Protein 1FUK (pdb70)

Secondary structure (DSSP, 8-state):
-EEEEEEEESGGGHHHHHHHHHHHTT-S-EEEEESSHHHHHHHHHHHHHTT--EEEE-TTS-HHHHHHHHHHHHTTS-SEEEEEGGGTTT----S-SEEEESS--SSGGGGGGSS-S---EEEEEEETTTHHHHHHHHHHSS---EEPPS--TTTT-

Nearest PDB structures (foldseek):
  1fuk-assembly1_A  TM=1.006E+00  e=2.314E-33  Saccharomyces cerevisiae
  2vsx-assembly1_A  TM=9.732E-01  e=1.947E-25  Saccharomyces cerevisiae
  1fuu-assembly1_B  TM=9.645E-01  e=3.479E-25  Saccharomyces cerevisiae
  5ivl-assembly1_A  TM=8.954E-01  e=6.535E-12  Geobacillus stearothermophilus 10
  3i32-assembly1_A-2  TM=8.835E-01  e=2.880E-11  Thermus thermophilus HB27

Sequence (157 aa):
IKQFYVNVEEEEYKYECLTDLYDSISVTQAVIFCNTRRKVEELTTKLRNDKFTVSAIYSDLPQQERDTIMKEFRSGSSRILISTDLLARGIDVQQVSLVINYDLPANKENYIHRIGRGGGVAINFVTNEDVGAMRELEKFYSTQIEELPSDIATLLN

Radius of gyration: 14.53 Å; Cα contacts (8 Å, |Δi|>4): 286; chains: 1; bounding box: 29×38×34 Å

Foldseek 3Di:
DAAAEAALQDLVSLLVVVVVVCVQLVFQAEEEEEADPVVQVVSCVVCVVVVAFEAEDEPPDDPVNVVVSVVCPVVSVHRYYYYYLVCLQVDCPDLGAEFEYSAADPPLVSVVSRQHDNVHYYYYYHHPVCVVVVVVSCVVDVDDHYHDDPRNNVVSD

CATH classification: 3.40.50.300

InterPro domains:
  IPR000629 ATP-dependent RNA helicase DEAD-box, conserved site [PS00039] (168-176)
  IPR001650 Helicase, C-terminal domain-like [PF00271] (247-355)
  IPR001650 Helicase, C-terminal domain-like [PS51194] (233-394)
  IPR001650 Helicase, C-terminal domain-like [SM00490] (274-355)
  IPR011545 DEAD/DEAH-box helicase domain [PF00270] (47-210)
  IPR014001 Helicase superfamily 1/2, ATP-binding domain [PS51192] (53-222)
  IPR014001 Helicase superfamily 1/2, ATP-binding domain [SM00487] (41-237)
  IPR014014 RNA helicase, DEAD-box type, Q motif [PS51195] (22-50)
  IPR027417 P-loop containing nucleoside triphosphate hydrolase [G3DSA:3.40.50.300] (9-229)
  IPR027417 P-loop containing nucleoside triphosphate hydrolase [G3DSA:3.40.50.300] (230-394)
  IPR027417 P-loop containing nucleoside triphosphate hydrolase [SSF52540] (58-100)
  IPR027417 P-loop containing nucleoside triphosphate hydrolase [SSF52540] (91-374)
  IPR044728 ATP-dependent RNA helicase eIF4A, DEAD-box helicase domain [cd18046] (24-223)

B-factor: mean 36.89, std 14.94, range [10.88, 86.58]

Structure (mmCIF, N/CA/C/O backbone):
data_1FUK
#
_entry.id   1FUK
#
_cell.length_a   34.700
_cell.length_b   52.100
_cell.length_c   82.300
_cell.angle_alpha   90.00
_cell.angle_beta   90.00
_cell.angle_gamma   90.00
#
_symmetry.space_group_name_H-M   'P 21 21 21'
#
loop_
_entity.id
_entity.type
_entity.pdbx_description
1 polymer 'EUKARYOTIC INITIATION FACTOR 4A'
2 non-polymer 'ZINC ION'
3 water water
#
loop_
_atom_site.group_PDB
_atom_site.id
_atom_site.type_symbol
_atom_site.label_atom_id
_atom_site.label_alt_id
_atom_site.label_comp_id
_atom_site.label_asym_id
_atom_site.label_entity_id
_atom_site.label_seq_id
_atom_site.pdbx_PDB_ins_code
_atom_site.Cartn_x
_atom_site.Cartn_y
_atom_site.Cartn_z
_atom_site.occupancy
_atom_site.B_iso_or_equiv
_atom_site.auth_seq_id
_atom_site.auth_comp_id
_atom_site.auth_asym_id
_atom_site.auth_atom_id
_atom_site.pdbx_PDB_model_num
ATOM 1 N N . ILE A 1 4 ? 5.900 20.970 16.636 1.00 41.66 233 ILE A N 1
ATOM 2 C CA . ILE A 1 4 ? 6.822 20.742 17.790 1.00 32.86 233 ILE A CA 1
ATOM 3 C C . ILE A 1 4 ? 7.591 19.437 17.651 1.00 24.57 233 ILE A C 1
ATOM 4 O O . ILE A 1 4 ? 6.993 18.371 17.535 1.00 34.66 233 ILE A O 1
ATOM 9 N N . LYS A 1 5 ? 8.916 19.528 17.649 1.00 26.49 234 LYS A N 1
ATOM 10 C CA . LYS A 1 5 ? 9.758 18.342 17.575 1.00 28.31 234 LYS A CA 1
ATOM 11 C C . LYS A 1 5 ? 10.006 17.904 19.017 1.00 25.89 234 LYS A C 1
ATOM 12 O O . LYS A 1 5 ? 10.401 18.720 19.852 1.00 28.88 234 LYS A O 1
ATOM 18 N N . GLN A 1 6 ? 9.775 16.629 19.306 1.00 23.63 235 GLN A N 1
ATOM 19 C CA . GLN A 1 6 ? 9.977 16.100 20.652 1.00 21.23 235 GLN A CA 1
ATOM 20 C C . GLN A 1 6 ? 11.131 15.106 20.689 1.00 26.52 235 GLN A C 1
ATOM 21 O O . GLN A 1 6 ? 11.181 14.167 19.891 1.00 24.93 235 GLN A O 1
ATOM 27 N N . PHE A 1 7 ? 12.057 15.313 21.620 1.00 21.87 236 PHE A N 1
ATOM 28 C CA . PHE A 1 7 ? 13.205 14.419 21.752 1.00 23.32 236 PHE A CA 1
ATOM 29 C C . PHE A 1 7 ? 13.421 14.035 23.200 1.00 24.94 236 PHE A C 1
ATOM 30 O O . PHE A 1 7 ? 12.791 14.576 24.101 1.00 18.53 236 PHE A O 1
ATOM 38 N N . TYR A 1 8 ? 14.323 13.090 23.419 1.00 24.49 237 TYR A N 1
ATOM 39 C CA . TYR A 1 8 ? 14.668 12.699 24.774 1.00 23.62 237 TYR A CA 1
ATOM 40 C C . TYR A 1 8 ? 16.167 12.468 24.781 1.00 26.24 237 TYR A C 1
ATOM 41 O O . TYR A 1 8 ? 16.758 12.173 23.744 1.00 20.53 237 TYR A O 1
ATOM 50 N N . VAL A 1 9 ? 16.780 12.674 25.939 1.00 16.93 238 VAL A N 1
ATOM 51 C CA . VAL A 1 9 ? 18.205 12.440 26.107 1.00 18.95 238 VAL A CA 1
ATOM 52 C C . VAL A 1 9 ? 18.267 11.459 27.258 1.00 21.10 238 VAL A C 1
ATOM 53 O O . VAL A 1 9 ? 17.674 11.693 28.309 1.00 18.02 238 VAL A O 1
ATOM 57 N N . ASN A 1 10 ? 18.933 10.327 27.068 1.00 21.25 239 ASN A N 1
ATOM 58 C CA . ASN A 1 10 ? 19.031 9.401 28.181 1.00 25.20 239 ASN A CA 1
ATOM 59 C C . ASN A 1 10 ? 20.258 9.821 28.980 1.00 30.25 239 ASN A C 1
ATOM 60 O O . ASN A 1 10 ? 21.390 9.568 28.574 1.00 32.39 239 ASN A O 1
ATOM 65 N N . VAL A 1 11 ? 20.027 10.486 30.106 1.00 25.94 240 VAL A N 1
ATOM 66 C CA . VAL A 1 11 ? 21.118 10.944 30.963 1.00 26.34 240 VAL A CA 1
ATOM 67 C C . VAL A 1 11 ? 21.582 9.817 31.879 1.00 30.83 240 VAL A C 1
ATOM 68 O O . VAL A 1 11 ? 22.518 9.988 32.662 1.00 28.14 240 VAL A O 1
ATOM 72 N N . GLU A 1 12 ? 20.901 8.679 31.775 1.00 27.93 241 GLU A N 1
ATOM 73 C CA . GLU A 1 12 ? 21.197 7.475 32.552 1.00 32.10 241 GLU A CA 1
ATOM 74 C C . GLU A 1 12 ? 20.925 7.588 34.043 1.00 27.88 241 GLU A C 1
ATOM 75 O O . GLU A 1 12 ? 20.270 6.721 34.623 1.00 29.50 241 GLU A O 1
ATOM 81 N N . GLU A 1 13 ? 21.427 8.652 34.660 1.00 30.98 242 GLU A N 1
ATOM 82 C CA . GLU A 1 13 ? 21.236 8.862 36.088 1.00 28.82 242 GLU A CA 1
ATOM 83 C C . GLU A 1 13 ? 20.995 10.322 36.410 1.00 24.78 242 GLU A C 1
ATOM 84 O O . GLU A 1 13 ? 21.492 11.216 35.719 1.00 26.39 242 GLU A O 1
ATOM 90 N N . GLU A 1 14 ? 20.219 10.555 37.463 1.00 21.91 243 GLU A N 1
ATOM 91 C CA . GLU A 1 14 ? 19.880 11.899 37.901 1.00 22.30 243 GLU A CA 1
ATOM 92 C C . GLU A 1 14 ? 21.098 12.808 38.033 1.00 29.31 243 GLU A C 1
ATOM 93 O O . GLU A 1 14 ? 21.035 13.982 37.684 1.00 25.61 243 GLU A O 1
ATOM 99 N N . GLU A 1 15 ? 22.211 12.275 38.531 1.00 26.71 244 GLU A N 1
ATOM 100 C CA . GLU A 1 15 ? 23.400 13.101 38.724 1.00 23.91 244 GLU A CA 1
ATOM 101 C C . GLU A 1 15 ? 23.980 13.765 37.478 1.00 24.73 244 GLU A C 1
ATOM 102 O O . GLU A 1 15 ? 24.612 14.815 37.579 1.00 25.78 244 GLU A O 1
ATOM 108 N N . TYR A 1 16 ? 23.759 13.166 36.313 1.00 19.15 245 TYR A N 1
ATOM 109 C CA . TYR A 1 16 ? 24.281 13.699 35.056 1.00 23.66 245 TYR A CA 1
ATOM 110 C C . TYR A 1 16 ? 23.374 14.744 34.403 1.00 26.09 245 TYR A C 1
ATOM 111 O O . TYR A 1 16 ? 23.750 15.341 33.393 1.00 24.61 245 TYR A O 1
ATOM 120 N N . LYS A 1 17 ? 22.192 14.971 34.973 1.00 22.38 246 LYS A N 1
ATOM 121 C CA . LYS A 1 17 ? 21.238 15.920 34.399 1.00 22.03 246 LYS A CA 1
ATOM 122 C C . LYS A 1 17 ? 21.738 17.356 34.303 1.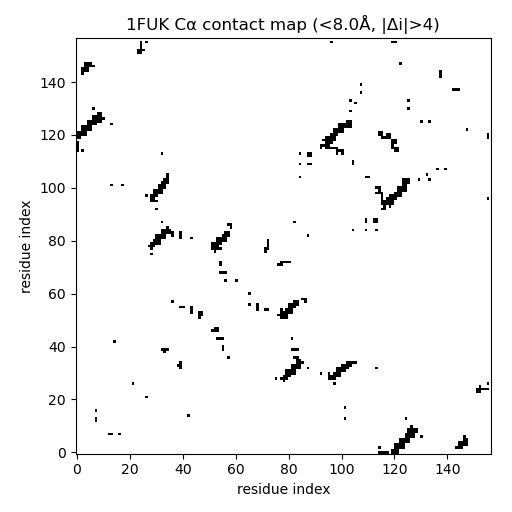00 22.11 246 LYS A C 1
ATOM 123 O O . LYS A 1 17 ? 21.606 17.998 33.259 1.00 21.15 246 LYS A O 1
ATOM 129 N N . TYR A 1 18 ? 22.307 17.868 35.388 1.00 18.09 247 TYR A N 1
ATOM 130 C CA . TYR A 1 18 ? 22.779 19.241 35.373 1.00 18.31 247 TYR A CA 1
ATOM 131 C C . TYR A 1 18 ? 23.800 19.490 34.266 1.00 25.30 247 TYR A C 1
ATOM 132 O O . TYR A 1 18 ? 23.670 20.448 33.504 1.00 17.35 247 TYR A O 1
ATOM 141 N N . GLU A 1 19 ? 24.817 18.636 34.178 1.00 23.11 248 GLU A N 1
ATOM 142 C CA . GLU A 1 19 ? 25.841 18.802 33.153 1.00 22.73 248 GLU A CA 1
ATOM 143 C C . GLU A 1 19 ? 25.258 18.648 31.750 1.00 22.10 248 GLU A C 1
ATOM 144 O O . GLU A 1 19 ? 25.689 19.325 30.813 1.00 22.52 248 GLU A O 1
ATOM 150 N N . CYS A 1 20 ? 24.289 17.751 31.596 1.00 17.88 249 CYS A N 1
ATOM 151 C CA . CYS A 1 20 ? 23.674 17.552 30.291 1.00 20.84 249 CYS A CA 1
ATOM 152 C C . CYS A 1 20 ? 22.936 18.824 29.878 1.00 16.42 249 CYS A C 1
ATOM 153 O O . CYS A 1 20 ? 22.992 19.230 28.721 1.00 22.69 249 CYS A O 1
ATOM 156 N N . LEU A 1 21 ? 22.256 19.445 30.842 1.00 16.10 250 LEU A N 1
ATOM 157 C CA . LEU A 1 21 ? 21.504 20.676 30.599 1.00 17.72 250 LEU A CA 1
ATOM 158 C C . LEU A 1 21 ? 22.414 21.819 30.161 1.00 20.08 250 LEU A C 1
ATOM 159 O O . LEU A 1 21 ? 22.178 22.443 29.125 1.00 22.13 250 LEU A O 1
ATOM 164 N N . THR A 1 22 ? 23.455 22.097 30.945 1.00 24.22 251 THR A N 1
ATOM 165 C CA . THR A 1 22 ? 24.360 23.195 30.609 1.00 24.36 251 THR A CA 1
ATOM 166 C C . THR A 1 22 ? 25.118 22.976 29.298 1.00 26.65 251 THR A C 1
ATOM 167 O O . THR A 1 22 ? 25.299 23.921 28.523 1.00 24.90 251 THR A O 1
ATOM 171 N N . ASP A 1 23 ? 25.555 21.743 29.043 1.00 23.78 252 ASP A N 1
ATOM 172 C CA . ASP A 1 23 ? 26.250 21.432 27.793 1.00 28.33 252 ASP A CA 1
ATOM 173 C C . ASP A 1 23 ? 25.292 21.561 26.626 1.00 29.93 252 ASP A C 1
ATOM 174 O O . ASP A 1 23 ? 25.666 22.042 25.557 1.00 26.89 252 ASP A O 1
ATOM 179 N N . LEU A 1 24 ? 24.062 21.092 26.825 1.00 27.03 253 LEU A N 1
ATOM 180 C CA . LEU A 1 24 ? 23.041 21.175 25.789 1.00 28.92 253 LEU A CA 1
ATOM 181 C C . LEU A 1 24 ? 22.813 22.644 25.492 1.00 30.77 253 LEU A C 1
ATOM 182 O O . LEU A 1 24 ? 22.844 23.067 24.335 1.00 29.47 253 LEU A O 1
ATOM 187 N N . TYR A 1 25 ? 22.600 23.420 26.550 1.00 24.18 254 TYR A N 1
ATOM 188 C CA . TYR A 1 25 ? 22.359 24.847 26.412 1.00 25.76 254 TYR A CA 1
ATOM 189 C C . TYR A 1 25 ? 23.396 25.508 25.515 1.00 35.40 254 T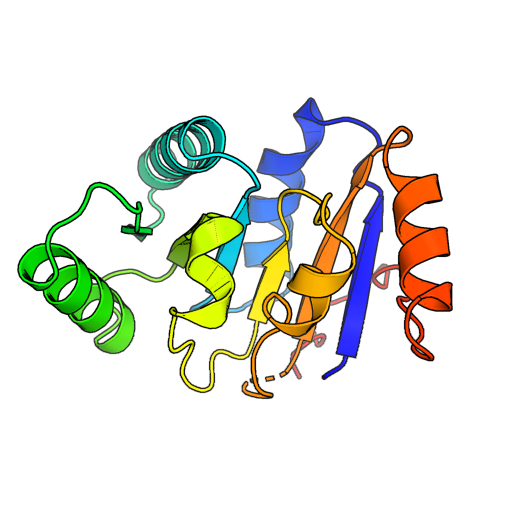YR A C 1
ATOM 190 O O . TYR A 1 25 ? 23.060 26.368 24.702 1.00 38.20 254 TYR A O 1
ATOM 199 N N . ASP A 1 26 ? 24.657 25.119 25.666 1.00 31.12 255 ASP A N 1
ATOM 200 C CA . ASP A 1 26 ? 25.709 25.682 24.832 1.00 35.23 255 ASP A CA 1
ATOM 201 C C . ASP A 1 26 ? 25.722 25.071 23.432 1.00 35.62 255 ASP A C 1
ATOM 202 O O . ASP A 1 26 ? 25.801 25.791 22.438 1.00 37.41 255 ASP A O 1
ATOM 207 N N . SER A 1 27 ? 25.625 23.747 23.358 1.00 33.69 256 SER A N 1
ATOM 208 C CA . SER A 1 27 ? 25.637 23.039 22.084 1.00 31.98 256 SER A CA 1
ATOM 209 C C . SER A 1 27 ? 24.545 23.456 21.104 1.00 37.77 256 SER A C 1
ATOM 210 O O . SER A 1 27 ? 24.804 23.593 19.906 1.00 38.15 256 SER A O 1
ATOM 213 N N . ILE A 1 28 ? 23.324 23.643 21.597 1.00 31.03 257 ILE A N 1
ATOM 214 C CA . ILE A 1 28 ? 22.226 24.031 20.718 1.00 38.04 257 ILE A CA 1
ATOM 215 C C . ILE A 1 28 ? 22.167 25.532 20.467 1.00 38.01 257 ILE A C 1
ATOM 216 O O . ILE A 1 28 ? 21.301 26.010 19.736 1.00 34.06 257 ILE A O 1
ATOM 221 N N . SER A 1 29 ? 23.088 26.272 21.075 1.00 36.41 258 SER A N 1
ATOM 222 C CA . SER A 1 29 ? 23.152 27.719 20.898 1.00 42.12 258 SER A CA 1
ATOM 223 C C . SER A 1 29 ? 21.803 28.421 20.997 1.00 43.83 258 SER A C 1
ATOM 224 O O . SER A 1 29 ? 21.428 29.183 20.110 1.00 51.00 258 SER A O 1
ATOM 227 N N . VAL A 1 30 ? 21.063 28.163 22.064 1.00 51.01 259 VAL A N 1
ATOM 228 C CA . VAL A 1 30 ? 19.776 28.823 22.234 1.00 50.32 259 VAL A CA 1
ATOM 229 C C . VAL A 1 30 ? 19.980 29.937 23.252 1.00 39.57 259 VAL A C 1
ATOM 230 O O . VAL A 1 30 ? 20.893 29.872 24.076 1.00 41.46 259 VAL A O 1
ATOM 234 N N . THR A 1 31 ? 19.145 30.966 23.183 1.00 34.36 260 THR A N 1
ATOM 235 C CA . THR A 1 31 ? 19.252 32.083 24.111 1.00 33.62 260 THR A CA 1
ATOM 236 C C . THR A 1 31 ? 18.311 31.905 25.296 1.00 32.32 260 THR A C 1
ATOM 237 O O . THR A 1 31 ? 18.761 31.802 26.439 1.00 38.28 260 THR A O 1
ATOM 241 N N . GLN A 1 32 ? 17.009 31.861 25.029 1.00 23.26 261 GLN A N 1
ATOM 242 C CA . GLN A 1 32 ? 16.041 31.685 26.105 1.00 27.05 261 GLN A CA 1
ATOM 243 C C . GLN A 1 32 ? 15.396 30.308 26.071 1.00 30.24 261 GLN A C 1
ATOM 244 O O . GLN A 1 32 ? 15.166 29.746 25.001 1.00 26.20 261 GLN A O 1
ATOM 250 N N . ALA A 1 33 ? 15.098 29.769 27.249 1.00 20.33 262 ALA A N 1
ATOM 251 C CA . ALA A 1 33 ? 14.470 28.458 27.333 1.00 16.99 262 ALA A CA 1
ATOM 252 C C . ALA A 1 33 ? 13.616 28.361 28.578 1.00 16.99 262 ALA A C 1
ATOM 253 O O . ALA A 1 33 ? 13.836 29.095 29.551 1.00 14.35 262 ALA A O 1
ATOM 255 N N . VAL A 1 34 ? 12.632 27.468 28.532 1.00 16.04 263 VAL A N 1
ATOM 256 C CA . VAL A 1 34 ? 11.775 27.203 29.677 1.00 14.00 263 VAL A CA 1
ATOM 257 C C . VAL A 1 34 ? 12.085 25.780 30.141 1.00 18.10 263 VAL A C 1
ATOM 258 O O . VAL A 1 34 ? 12.204 24.865 29.326 1.00 18.17 263 VAL A O 1
ATOM 262 N N . ILE A 1 35 ? 12.236 25.602 31.452 1.00 11.59 264 ILE A N 1
ATOM 263 C CA . ILE A 1 35 ? 12.536 24.298 32.021 1.00 13.91 264 ILE A CA 1
ATOM 264 C C . ILE A 1 35 ? 11.493 23.889 33.050 1.00 10.88 264 ILE A C 1
ATOM 265 O O . ILE A 1 35 ? 11.114 24.687 33.925 1.00 16.08 264 ILE A O 1
ATOM 270 N N . PHE A 1 36 ? 11.033 22.650 32.954 1.00 13.53 265 PHE A N 1
ATOM 271 C CA . PHE A 1 36 ? 10.069 22.127 33.913 1.00 13.15 265 PHE A CA 1
ATOM 272 C C . PHE A 1 36 ? 10.682 21.030 34.778 1.00 15.37 265 PHE A C 1
ATOM 273 O O . PHE A 1 36 ? 11.412 20.164 34.277 1.00 15.05 265 PHE A O 1
ATOM 281 N N . CYS A 1 37 ? 10.405 21.082 36.081 1.00 15.29 266 CYS A N 1
ATOM 282 C CA . CYS A 1 37 ? 10.857 20.065 37.023 1.00 13.95 266 CYS A CA 1
ATOM 283 C C . CYS A 1 37 ? 9.567 19.595 37.679 1.00 16.90 266 CYS A C 1
ATOM 284 O O . CYS A 1 37 ? 8.553 20.305 37.614 1.00 17.30 266 CYS A O 1
ATOM 287 N N . ASN A 1 38 ? 9.592 18.420 38.303 1.00 17.19 267 ASN A N 1
ATOM 288 C CA . ASN A 1 38 ? 8.381 17.886 38.926 1.00 17.25 267 ASN A CA 1
ATOM 289 C C . ASN A 1 38 ? 8.091 18.368 40.338 1.00 20.24 267 ASN A C 1
ATOM 290 O O . ASN A 1 38 ? 6.996 18.156 40.847 1.00 23.56 267 ASN A O 1
ATOM 295 N N . THR A 1 39 ? 9.059 19.028 40.965 1.00 15.62 268 THR A N 1
ATOM 296 C CA . THR A 1 39 ? 8.907 19.490 42.337 1.00 20.34 268 THR A CA 1
ATOM 297 C C . THR A 1 39 ? 9.527 20.860 42.589 1.00 23.61 268 THR A C 1
ATOM 298 O O . THR A 1 39 ? 10.518 21.237 41.957 1.00 24.09 268 THR A O 1
ATOM 302 N N . ARG A 1 40 ? 8.938 21.608 43.516 1.00 20.15 269 ARG A N 1
ATOM 303 C CA . ARG A 1 40 ? 9.471 22.918 43.865 1.00 21.72 269 ARG A CA 1
ATOM 304 C C . ARG A 1 40 ? 10.921 22.793 44.316 1.00 23.29 269 ARG A C 1
ATOM 305 O O . ARG A 1 40 ? 11.756 23.633 43.995 1.00 23.09 269 ARG A O 1
ATOM 313 N N . ARG A 1 41 ? 11.219 21.739 45.070 1.00 22.20 270 ARG A N 1
ATOM 314 C CA . ARG A 1 41 ? 12.564 21.536 45.568 1.00 21.76 270 ARG A CA 1
ATOM 315 C C . ARG A 1 41 ? 13.589 21.416 44.433 1.00 22.25 270 ARG A C 1
ATOM 316 O O . ARG A 1 41 ? 14.688 21.967 44.520 1.00 26.23 270 ARG A O 1
ATOM 324 N N . LYS A 1 42 ? 13.237 20.689 43.376 1.00 21.82 271 LYS A N 1
ATOM 325 C CA . LYS A 1 42 ? 14.165 20.518 42.258 1.00 17.60 271 LYS A CA 1
ATOM 326 C C . LYS A 1 42 ? 14.332 21.863 41.533 1.00 17.31 271 LYS A C 1
ATOM 327 O O . LYS A 1 42 ? 15.445 22.224 41.119 1.00 22.35 271 LYS A O 1
ATOM 333 N N . VAL A 1 43 ? 13.234 22.606 41.383 1.00 16.64 272 VAL A N 1
ATOM 334 C CA . VAL A 1 43 ? 13.275 23.919 40.733 1.00 22.85 272 VAL A CA 1
ATOM 335 C C . VAL A 1 43 ? 14.235 24.823 41.505 1.00 25.94 272 VAL A C 1
ATOM 336 O O . VAL A 1 43 ? 15.138 25.432 40.925 1.00 22.43 272 VAL A O 1
ATOM 340 N N . GLU A 1 44 ? 14.049 24.896 42.820 1.00 24.31 273 GLU A N 1
ATOM 341 C CA . GLU A 1 44 ? 14.908 25.738 43.650 1.00 28.56 273 GLU A CA 1
ATOM 342 C C . GLU A 1 44 ? 16.381 25.326 43.570 1.00 29.03 273 GLU A C 1
ATOM 343 O O . GLU A 1 44 ? 17.265 26.180 43.432 1.00 30.60 273 GLU A O 1
ATOM 349 N N . GLU A 1 45 ? 16.648 24.025 43.639 1.00 25.08 274 GLU A N 1
ATOM 350 C CA . GLU A 1 45 ? 18.021 23.534 43.590 1.00 25.86 274 GLU A CA 1
ATOM 351 C C . GLU A 1 45 ? 18.687 23.752 42.238 1.00 31.83 274 GLU A C 1
ATOM 352 O O . GLU A 1 45 ? 19.862 24.111 42.168 1.00 26.12 274 GLU A O 1
ATOM 358 N N . LEU A 1 46 ? 17.944 23.527 41.161 1.00 24.85 275 LEU A N 1
ATOM 359 C CA . LEU A 1 46 ? 18.503 23.725 39.827 1.00 21.91 275 LEU A CA 1
ATOM 360 C C . LEU A 1 46 ? 18.725 25.215 39.582 1.00 20.51 275 LEU A C 1
ATOM 361 O O . LEU A 1 46 ? 19.699 25.605 38.938 1.00 21.86 275 LEU A O 1
ATOM 366 N N . THR A 1 47 ? 17.815 26.047 40.087 1.00 22.43 276 THR A N 1
ATOM 367 C CA . THR A 1 47 ? 17.930 27.497 39.912 1.00 25.68 276 THR A CA 1
ATOM 368 C C . THR A 1 47 ? 19.208 27.984 40.596 1.00 32.53 276 THR A C 1
ATOM 369 O O . THR A 1 47 ? 19.984 28.751 40.021 1.00 24.06 276 THR A O 1
ATOM 373 N N . THR A 1 48 ? 19.427 27.520 41.821 1.00 27.54 277 THR A N 1
ATOM 374 C CA . THR A 1 48 ? 20.615 27.901 42.580 1.00 32.16 277 THR A CA 1
ATOM 375 C C . THR A 1 48 ? 21.898 27.523 41.845 1.00 28.38 277 THR A C 1
ATOM 376 O O . THR A 1 48 ? 22.805 28.350 41.695 1.00 29.74 277 THR A O 1
ATOM 380 N N . LYS A 1 49 ? 21.981 26.279 41.386 1.00 26.15 278 LYS A N 1
ATOM 381 C CA . LYS A 1 49 ? 23.163 25.826 40.662 1.00 29.84 278 LYS A CA 1
ATOM 382 C C . LYS A 1 49 ? 23.377 26.655 39.405 1.00 34.89 278 LYS A C 1
ATOM 383 O O . LYS A 1 49 ? 24.473 27.149 39.153 1.00 35.00 278 LYS A O 1
ATOM 389 N N . LEU A 1 50 ? 22.321 26.814 38.618 1.00 27.05 279 LEU A N 1
ATOM 390 C CA . LEU A 1 50 ? 22.409 27.593 37.395 1.00 27.63 279 LEU A CA 1
ATOM 391 C C . LEU A 1 50 ? 22.895 29.016 37.647 1.00 32.54 279 LEU A C 1
ATOM 392 O O . LEU A 1 50 ? 23.772 29.516 36.940 1.00 27.19 279 LEU A O 1
ATOM 397 N N . ARG A 1 51 ? 22.328 29.670 38.652 1.00 29.73 280 ARG A N 1
ATOM 398 C CA . ARG A 1 51 ? 22.742 31.027 38.972 1.00 34.23 280 ARG A CA 1
ATOM 399 C C . ARG A 1 51 ? 24.221 31.057 39.344 1.00 35.79 280 ARG A C 1
ATOM 400 O O . ARG A 1 51 ? 24.953 31.938 38.895 1.00 35.50 280 ARG A O 1
ATOM 408 N N . ASN A 1 52 ? 24.669 30.095 40.147 1.00 38.62 281 ASN A N 1
ATOM 409 C CA . ASN A 1 52 ? 26.080 30.059 40.526 1.00 37.20 281 ASN A CA 1
ATOM 410 C C . ASN A 1 52 ? 26.940 29.977 39.277 1.00 44.26 281 ASN A C 1
ATOM 411 O O . ASN A 1 52 ? 28.031 30.543 39.226 1.00 41.55 281 ASN A O 1
ATOM 416 N N . ASP A 1 53 ? 26.448 29.268 38.267 1.00 36.91 282 ASP A N 1
ATOM 417 C CA . ASP A 1 53 ? 27.181 29.127 37.015 1.00 34.72 282 ASP A CA 1
ATOM 418 C C . ASP A 1 53 ? 27.051 30.357 36.120 1.00 34.79 282 ASP A C 1
ATOM 419 O O . ASP A 1 53 ? 27.402 30.311 34.939 1.00 34.35 282 ASP A O 1
ATOM 424 N N . LYS A 1 54 ? 26.532 31.446 36.686 1.00 30.10 283 LYS A N 1
ATOM 425 C CA . LYS A 1 54 ? 26.374 32.714 35.975 1.00 41.62 283 LYS A CA 1
ATOM 426 C C . LYS A 1 54 ? 25.140 32.863 35.087 1.00 42.35 283 LYS A C 1
ATOM 427 O O . LYS A 1 54 ? 24.918 33.937 34.528 1.00 39.22 283 LYS A O 1
ATOM 433 N N . PHE A 1 55 ? 24.340 31.808 34.938 1.00 34.81 284 PHE A N 1
ATOM 434 C CA . PHE A 1 55 ? 23.139 31.935 34.118 1.00 24.40 284 PHE A CA 1
ATOM 435 C C . PHE A 1 55 ? 22.142 32.833 34.835 1.00 25.26 284 PHE A C 1
ATOM 436 O O . PHE A 1 55 ? 22.068 32.831 36.064 1.00 34.58 284 PHE A O 1
ATOM 444 N N . THR A 1 56 ? 21.372 33.597 34.071 1.00 21.67 285 THR A N 1
ATOM 445 C CA . THR A 1 56 ? 20.341 34.441 34.653 1.00 25.11 285 THR A CA 1
ATOM 446 C C . THR A 1 56 ? 19.074 33.591 34.571 1.00 28.89 285 THR A C 1
ATOM 447 O O . THR A 1 56 ? 18.674 33.162 33.487 1.00 23.59 285 THR A O 1
ATOM 451 N N . VAL A 1 57 ? 18.455 33.336 35.717 1.00 24.30 286 VAL A N 1
ATOM 452 C CA . VAL A 1 57 ? 17.268 32.500 35.758 1.00 24.42 286 VAL A CA 1
ATOM 453 C C . VAL A 1 57 ? 16.153 33.058 36.624 1.00 25.78 286 VAL A C 1
ATOM 454 O O . VAL A 1 57 ? 16.403 33.719 37.636 1.00 36.46 286 VAL A O 1
ATOM 458 N N . SER A 1 58 ? 14.925 32.790 36.204 1.00 23.52 287 SER A N 1
ATOM 459 C CA . SER A 1 58 ? 13.730 33.195 36.922 1.00 25.16 287 SER A CA 1
ATOM 460 C C . SER A 1 58 ? 13.012 31.890 37.254 1.00 32.93 287 SER A C 1
ATOM 461 O O . SER A 1 58 ? 12.967 30.977 36.425 1.00 23.44 287 SER A O 1
ATOM 464 N N . ALA A 1 59 ? 12.460 31.800 38.459 1.00 23.52 288 ALA A N 1
ATOM 465 C CA . ALA A 1 59 ? 11.752 30.596 38.872 1.00 22.12 288 ALA A CA 1
ATOM 466 C C . ALA A 1 59 ? 10.348 30.927 39.362 1.00 23.37 288 ALA A C 1
ATOM 467 O O . ALA A 1 59 ? 10.147 31.912 40.073 1.00 26.53 288 ALA A O 1
ATOM 469 N N . ILE A 1 60 ? 9.367 30.124 38.962 1.00 19.87 289 ILE A N 1
ATOM 470 C CA . ILE A 1 60 ? 7.998 30.347 39.415 1.00 27.82 289 ILE A CA 1
ATOM 471 C C . ILE A 1 60 ? 7.500 29.142 40.194 1.00 33.53 289 ILE A C 1
ATOM 472 O O . ILE A 1 60 ? 7.673 27.999 39.764 1.00 26.73 289 ILE A O 1
ATOM 477 N N . TYR A 1 61 ? 6.891 29.426 41.345 1.00 35.25 290 TYR A N 1
ATOM 478 C CA . TYR A 1 61 ? 6.337 28.421 42.253 1.00 40.39 290 TYR A CA 1
ATOM 479 C C . TYR A 1 61 ? 4.877 28.777 42.532 1.00 39.10 290 TYR A C 1
ATOM 480 O O . TYR A 1 61 ? 4.472 29.928 42.374 1.00 38.16 290 TYR A O 1
ATOM 489 N N . SER A 1 62 ? 4.098 27.793 42.971 1.00 45.10 291 SER A N 1
ATOM 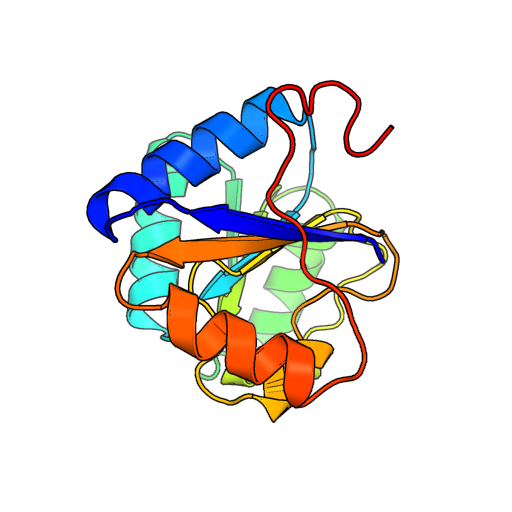490 C CA . SER A 1 62 ? 2.687 28.016 43.275 1.00 37.14 291 SER A CA 1
ATOM 491 C C . SER A 1 62 ? 2.500 28.982 44.440 1.00 38.27 291 SER A C 1
ATOM 492 O O . SER A 1 62 ? 1.558 29.771 44.457 1.00 45.48 291 SER A O 1
ATOM 495 N N . ASP A 1 63 ? 3.410 28.926 45.407 1.00 40.11 292 ASP A N 1
ATOM 496 C CA . ASP A 1 63 ? 3.332 29.777 46.590 1.00 52.02 292 ASP A CA 1
ATOM 497 C C . ASP A 1 63 ? 3.530 31.267 46.319 1.00 50.20 292 ASP A C 1
ATOM 498 O O . ASP A 1 63 ? 3.492 32.075 47.245 1.00 49.52 292 ASP A O 1
ATOM 503 N N . LEU A 1 64 ? 3.738 31.634 45.058 1.00 47.86 293 LEU A N 1
ATOM 504 C CA . LEU A 1 64 ? 3.940 33.037 44.707 1.00 34.53 293 LEU A CA 1
ATOM 505 C C . LEU A 1 64 ? 2.636 33.763 44.404 1.00 40.18 293 LEU A C 1
ATOM 506 O O . LEU A 1 64 ? 1.784 33.257 43.669 1.00 43.36 293 LEU A O 1
ATOM 511 N N . PRO A 1 65 ? 2.457 34.962 44.973 1.00 39.96 294 PRO A N 1
ATOM 512 C CA . PRO A 1 65 ? 1.231 35.721 44.714 1.00 44.27 294 PRO A CA 1
ATOM 513 C C . PRO A 1 65 ? 1.270 36.231 43.272 1.00 43.79 294 PRO A C 1
ATOM 514 O O . PRO A 1 65 ? 2.349 36.445 42.717 1.00 37.55 294 PRO A O 1
ATOM 518 N N . GLN A 1 66 ? 0.101 36.419 42.668 1.00 46.88 295 GLN A N 1
ATOM 519 C CA . GLN A 1 66 ? 0.021 36.876 41.284 1.00 47.71 295 GLN A CA 1
ATOM 520 C C . GLN A 1 66 ? 0.989 38.001 40.937 1.00 51.01 295 GLN A C 1
ATOM 521 O O . GLN A 1 66 ? 1.532 38.040 39.832 1.00 53.88 295 GLN A O 1
ATOM 527 N N . GLN A 1 67 ? 1.202 38.920 41.872 1.00 46.49 296 GLN A N 1
ATOM 528 C CA . GLN A 1 67 ? 2.107 40.036 41.631 1.00 47.20 296 GLN A CA 1
ATOM 529 C C . GLN A 1 67 ? 3.522 39.564 41.322 1.00 42.11 296 GLN A C 1
ATOM 530 O O . GLN A 1 67 ? 4.134 39.991 40.339 1.00 41.52 296 GLN A O 1
ATOM 536 N N . GLU A 1 68 ? 4.033 38.680 42.169 1.00 40.00 297 GLU A N 1
ATOM 537 C CA . GLU A 1 68 ? 5.383 38.159 42.016 1.00 41.30 297 GLU A CA 1
ATOM 538 C C . GLU A 1 68 ? 5.558 37.369 40.725 1.00 42.93 297 GLU A C 1
ATOM 539 O O . GLU A 1 68 ? 6.612 37.433 40.099 1.00 35.86 297 GLU A O 1
ATOM 545 N N . ARG A 1 69 ? 4.529 36.625 40.332 1.00 39.35 298 ARG A N 1
ATOM 546 C CA . ARG A 1 69 ? 4.590 35.844 39.103 1.00 39.48 298 ARG A CA 1
ATOM 547 C C . ARG A 1 69 ? 4.653 36.765 37.893 1.00 38.47 298 ARG A C 1
ATOM 548 O O . ARG A 1 69 ? 5.456 36.551 36.985 1.00 39.37 298 ARG A O 1
ATOM 556 N N . ASP A 1 70 ? 3.800 37.787 37.880 1.00 40.56 299 ASP A N 1
ATOM 557 C CA . ASP A 1 70 ? 3.762 38.742 36.775 1.00 43.06 299 ASP A CA 1
ATOM 558 C C . ASP A 1 70 ? 5.089 39.480 36.633 1.00 37.29 299 ASP A C 1
ATOM 559 O O . ASP A 1 70 ? 5.485 39.857 35.530 1.00 42.38 299 ASP A O 1
ATOM 564 N N . THR A 1 71 ? 5.772 39.690 37.751 1.00 32.75 300 THR A N 1
ATOM 565 C CA . THR A 1 71 ? 7.066 40.360 37.729 1.00 35.18 300 THR A CA 1
ATOM 566 C C . THR A 1 71 ? 8.067 39.414 37.073 1.00 37.58 300 THR A C 1
ATOM 567 O O . THR A 1 71 ? 8.802 39.797 36.157 1.00 34.99 300 THR A O 1
ATOM 571 N N . ILE A 1 72 ? 8.081 38.173 37.553 1.00 32.09 301 ILE A N 1
ATOM 572 C CA . ILE A 1 72 ? 8.978 37.143 37.034 1.00 32.46 301 ILE A CA 1
ATOM 573 C C . ILE A 1 72 ? 8.832 36.996 35.520 1.00 31.18 301 ILE A C 1
ATOM 574 O O . ILE A 1 72 ? 9.830 36.919 34.793 1.00 35.30 301 ILE A O 1
ATOM 579 N N . MET A 1 73 ? 7.588 36.945 35.051 1.00 33.20 302 MET A N 1
ATOM 580 C CA . MET A 1 73 ? 7.326 36.816 33.627 1.00 39.19 302 MET A CA 1
ATOM 581 C C . MET A 1 73 ? 7.899 38.000 32.857 1.00 44.35 302 MET A C 1
ATOM 582 O O . MET A 1 73 ? 8.499 37.819 31.800 1.00 40.89 302 MET A O 1
ATOM 587 N N . LYS A 1 74 ? 7.727 39.210 33.384 1.00 42.03 303 LYS A N 1
ATOM 588 C CA . LYS A 1 74 ? 8.255 40.399 32.716 1.00 39.60 303 LYS A CA 1
ATOM 589 C C . LYS A 1 74 ? 9.777 40.310 32.682 1.00 31.93 303 LYS A C 1
ATOM 590 O O . LYS A 1 74 ? 10.421 40.733 31.720 1.00 38.16 303 LYS A O 1
ATOM 592 N N . GLU A 1 75 ? 10.346 39.757 33.745 1.00 30.50 304 GLU A N 1
ATOM 593 C CA . GLU A 1 75 ? 11.789 39.584 33.846 1.00 38.26 304 GLU A CA 1
ATOM 594 C C . GLU A 1 75 ? 12.258 38.700 32.686 1.00 39.22 304 GLU A C 1
ATOM 595 O O . GLU A 1 75 ? 13.291 38.957 32.062 1.00 31.28 304 GLU A O 1
ATOM 601 N N . PHE A 1 76 ? 11.476 37.662 32.407 1.00 33.35 305 PHE A N 1
ATOM 602 C CA . PHE A 1 76 ? 11.779 36.711 31.339 1.00 29.47 305 PHE A CA 1
ATOM 603 C C . PHE A 1 76 ? 11.514 37.314 29.960 1.00 26.25 305 PHE A C 1
ATOM 604 O O . PHE A 1 76 ? 12.385 37.311 29.094 1.00 27.91 305 PHE A O 1
ATOM 612 N N . ARG A 1 77 ? 10.312 37.836 29.758 1.00 28.61 306 ARG A N 1
ATOM 613 C CA . ARG A 1 77 ? 9.967 38.427 28.468 1.00 32.80 306 ARG A CA 1
ATOM 614 C C . ARG A 1 77 ? 10.917 39.533 28.012 1.00 28.12 306 ARG A C 1
ATOM 615 O O . ARG A 1 77 ? 11.149 39.689 26.818 1.00 31.04 306 ARG A O 1
ATOM 623 N N . SER A 1 78 ? 11.474 40.286 28.957 1.00 26.07 307 SER A N 1
ATOM 624 C CA . SER A 1 78 ? 12.391 41.382 28.626 1.00 28.32 307 SER A CA 1
ATOM 625 C C . SER A 1 78 ? 13.807 40.884 28.356 1.00 29.06 307 SER A C 1
ATOM 626 O O . SER A 1 78 ? 14.665 41.637 27.880 1.00 29.57 307 SER A O 1
ATOM 629 N N . GLY A 1 79 ? 14.058 39.620 28.675 1.00 27.43 308 GLY A N 1
ATOM 630 C CA . GLY A 1 79 ? 15.376 39.063 28.451 1.00 23.96 308 GLY A CA 1
ATOM 631 C C . GLY A 1 79 ? 16.316 39.228 29.623 1.00 29.58 308 GLY A C 1
ATOM 632 O O . GLY A 1 79 ? 17.478 38.841 29.530 1.00 28.39 308 GLY A O 1
ATOM 633 N N . SER A 1 80 ? 15.831 39.810 30.719 1.00 24.11 309 SER A N 1
ATOM 634 C CA . SER A 1 80 ? 16.661 39.986 31.902 1.00 27.70 309 SER A CA 1
ATOM 635 C C . SER A 1 80 ? 17.127 38.611 32.375 1.00 25.56 309 SER A C 1
ATOM 636 O O . SER A 1 80 ? 18.240 38.454 32.877 1.00 29.54 309 SER A O 1
ATOM 639 N N . SER A 1 81 ? 16.258 37.616 32.216 1.00 29.38 310 SER A N 1
ATOM 640 C CA . SER A 1 81 ? 16.581 36.238 32.589 1.00 24.58 310 SER A CA 1
ATOM 641 C C . SER A 1 81 ? 16.506 35.413 31.316 1.00 24.24 310 SER A C 1
ATOM 642 O O . SER A 1 81 ? 15.534 35.517 30.567 1.00 27.59 310 SER A O 1
ATOM 645 N N . ARG A 1 82 ? 17.512 34.585 31.080 1.00 27.05 311 ARG A N 1
ATOM 646 C CA . ARG A 1 82 ? 17.519 33.749 29.890 1.00 28.33 311 ARG A CA 1
ATOM 647 C C . ARG A 1 82 ? 16.732 32.465 30.119 1.00 22.83 311 ARG A C 1
ATOM 648 O O . ARG A 1 82 ? 16.198 31.879 29.178 1.00 21.60 311 ARG A O 1
ATOM 656 N N . ILE A 1 83 ? 16.640 32.042 31.377 1.00 22.78 312 ILE A N 1
ATOM 657 C CA . ILE A 1 83 ? 15.945 30.801 31.700 1.00 16.90 312 ILE A CA 1
ATOM 658 C C . ILE A 1 83 ? 14.793 30.978 32.687 1.00 20.45 312 ILE A C 1
ATOM 659 O O . ILE A 1 83 ? 14.923 31.661 33.708 1.00 20.43 312 ILE A O 1
ATOM 664 N N . LEU A 1 84 ? 13.656 30.378 32.352 1.00 16.16 313 LEU A N 1
ATOM 665 C CA . LEU A 1 84 ? 12.474 30.399 33.219 1.00 17.88 313 LEU A CA 1
ATOM 666 C C . LEU A 1 84 ? 12.270 28.960 33.671 1.00 20.99 313 LEU A C 1
ATOM 667 O O . LEU A 1 84 ? 12.165 28.063 32.835 1.00 16.14 313 LEU A O 1
ATOM 672 N N . ILE A 1 85 ? 12.205 28.728 34.980 1.00 18.32 314 ILE A N 1
ATOM 673 C CA . ILE A 1 85 ? 12.019 27.359 35.476 1.00 16.40 314 ILE A CA 1
ATOM 674 C C . ILE A 1 85 ? 10.744 27.271 36.292 1.00 18.10 314 ILE A C 1
ATOM 675 O O . ILE A 1 85 ? 10.486 28.101 37.167 1.00 17.77 314 ILE A O 1
ATOM 680 N N . SER A 1 86 ? 9.928 26.269 35.992 1.00 16.57 315 SER A N 1
ATOM 681 C CA . SER A 1 86 ? 8.679 26.099 36.714 1.00 18.35 315 SER A CA 1
ATOM 682 C C . SER A 1 86 ? 8.403 24.651 37.079 1.00 17.94 315 SER A C 1
ATOM 683 O O . SER A 1 86 ? 9.116 23.731 36.665 1.00 18.73 315 SER A O 1
ATOM 686 N N . THR A 1 87 ? 7.358 24.454 37.867 1.00 19.19 316 THR A N 1
ATOM 687 C CA . THR A 1 87 ? 6.968 23.121 38.288 1.00 20.87 316 THR A CA 1
ATOM 688 C C . THR A 1 87 ? 5.914 22.528 37.368 1.00 26.29 316 THR A C 1
ATOM 689 O O . THR A 1 87 ? 5.267 23.237 36.587 1.00 30.93 316 THR A O 1
ATOM 693 N N . ASP A 1 88 ? 5.744 21.218 37.497 1.00 26.37 317 ASP A N 1
ATOM 694 C CA . ASP A 1 88 ? 4.779 20.442 36.728 1.00 29.17 317 ASP A CA 1
ATOM 695 C C . ASP A 1 88 ? 3.365 20.981 36.926 1.00 30.30 317 ASP A C 1
ATOM 696 O O . ASP A 1 88 ? 2.612 21.167 35.971 1.00 29.80 317 ASP A O 1
ATOM 701 N N . LEU A 1 89 ? 3.023 21.247 38.176 1.00 35.25 318 LEU A N 1
ATOM 702 C CA . LEU A 1 89 ? 1.700 21.746 38.529 1.00 40.73 318 LEU A CA 1
ATOM 703 C C . LEU A 1 89 ? 1.323 23.073 37.859 1.00 34.20 318 LEU A C 1
ATOM 704 O O . LEU A 1 89 ? 0.155 23.308 37.552 1.00 37.68 318 LEU A O 1
ATOM 709 N N . LEU A 1 90 ? 2.307 23.934 37.614 1.00 35.25 319 LEU A N 1
ATOM 710 C CA . LEU A 1 90 ? 2.048 25.241 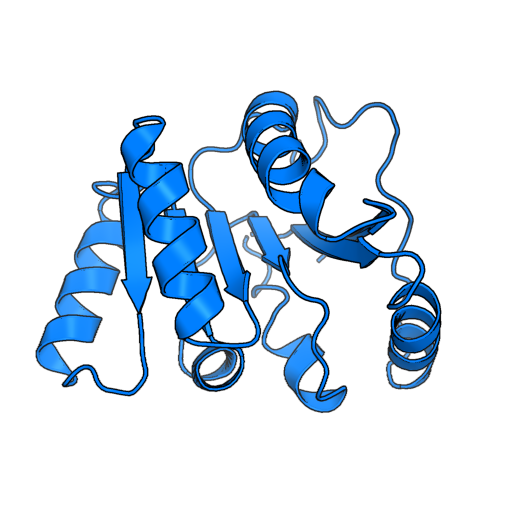37.007 1.00 34.30 319 LEU A CA 1
ATOM 711 C C . LEU A 1 90 ? 2.210 25.320 35.487 1.00 35.66 319 LEU A C 1
ATOM 712 O O . LEU A 1 90 ? 1.930 26.357 34.881 1.00 28.61 319 LEU A O 1
ATOM 717 N N . ALA A 1 91 ? 2.654 24.228 34.870 1.00 29.39 320 ALA A N 1
ATOM 718 C CA . ALA A 1 91 ? 2.881 24.204 33.428 1.00 26.70 320 ALA A CA 1
ATOM 719 C C . ALA A 1 91 ? 1.759 24.766 32.556 1.00 35.52 320 ALA A C 1
ATOM 720 O O . ALA A 1 91 ? 2.006 25.600 31.677 1.00 32.75 320 ALA A O 1
ATOM 722 N N . ARG A 1 92 ? 0.533 24.303 32.780 1.00 40.92 321 ARG A N 1
ATOM 723 C CA . ARG A 1 92 ? -0.594 24.764 31.975 1.00 46.48 321 ARG A CA 1
ATOM 724 C C . ARG A 1 92 ? -0.893 26.245 32.171 1.00 47.21 321 ARG A C 1
ATOM 725 O O . ARG A 1 92 ? -1.319 26.926 31.239 1.00 43.55 321 ARG A O 1
ATOM 733 N N . GLY A 1 93 ? -0.652 26.745 33.379 1.00 40.03 322 GLY A N 1
ATOM 734 C CA . GLY A 1 93 ? -0.915 28.145 33.662 1.00 44.41 322 GLY A CA 1
ATOM 735 C C . GLY A 1 93 ? 0.181 29.091 33.209 1.00 46.54 322 GLY A C 1
ATOM 736 O O . GLY A 1 93 ? 0.003 30.310 33.230 1.00 49.99 322 GLY A O 1
ATOM 737 N N . ILE A 1 94 ? 1.320 28.541 32.802 1.00 40.85 323 ILE A N 1
ATOM 738 C CA . ILE A 1 94 ? 2.428 29.370 32.347 1.00 45.61 323 ILE A CA 1
ATOM 739 C C . ILE A 1 94 ? 2.323 29.663 30.862 1.00 45.64 323 ILE A C 1
ATOM 740 O O . ILE A 1 94 ? 2.320 28.753 30.033 1.00 43.35 323 ILE A O 1
ATOM 745 N N . ASP A 1 95 ? 2.239 30.945 30.530 1.00 45.13 324 ASP A N 1
ATOM 746 C CA . ASP A 1 95 ? 2.122 31.346 29.141 1.00 51.93 324 ASP A CA 1
ATOM 747 C C . ASP A 1 95 ? 3.482 31.419 28.466 1.00 53.04 324 ASP A C 1
ATOM 748 O O . ASP A 1 95 ? 4.013 32.509 28.237 1.00 50.06 324 ASP A O 1
ATOM 753 N N . VAL A 1 96 ? 4.059 30.261 28.165 1.00 55.86 325 VAL A N 1
ATOM 754 C CA . VAL A 1 96 ? 5.341 30.249 27.482 1.00 55.61 325 VAL A CA 1
ATOM 755 C C . VAL A 1 96 ? 5.009 30.933 26.168 1.00 59.17 325 VAL A C 1
ATOM 756 O O . VAL A 1 96 ? 4.142 30.473 25.426 1.00 66.67 325 VAL A O 1
ATOM 760 N N . GLN A 1 97 ? 5.660 32.058 25.901 1.00 61.50 326 GLN A N 1
ATOM 761 C CA . GLN A 1 97 ? 5.394 32.800 24.676 1.00 58.07 326 GLN A CA 1
ATOM 762 C C . GLN A 1 97 ? 5.680 31.922 23.466 1.00 49.52 326 GLN A C 1
ATOM 763 O O . GLN A 1 97 ? 5.135 30.828 23.331 1.00 43.20 326 GLN A O 1
ATOM 769 N N . GLN A 1 98 ? 6.530 32.406 22.574 1.00 39.33 327 GLN A N 1
ATOM 770 C CA . GLN A 1 98 ? 6.883 31.627 21.408 1.00 35.24 327 GLN A CA 1
ATOM 771 C C . GLN A 1 98 ? 8.284 31.075 21.654 1.00 44.20 327 GLN A C 1
ATOM 772 O O . GLN A 1 98 ? 9.101 30.975 20.740 1.00 49.25 327 GLN A O 1
ATOM 778 N N . VAL A 1 99 ? 8.548 30.727 22.912 1.00 38.49 328 VAL A N 1
ATOM 779 C CA . VAL A 1 99 ? 9.835 30.168 23.315 1.00 26.87 328 VAL A CA 1
ATOM 780 C C . VAL A 1 99 ? 10.110 28.966 22.418 1.00 28.75 328 VAL A C 1
ATOM 781 O O . VAL A 1 99 ? 9.284 28.060 22.315 1.00 32.41 328 VAL A O 1
ATOM 785 N N . SER A 1 100 ? 11.278 28.945 21.790 1.00 29.55 329 SER A N 1
ATOM 786 C CA . SER A 1 100 ? 11.619 27.857 20.882 1.00 36.05 329 SER A CA 1
ATOM 787 C C . SER A 1 100 ? 12.127 26.587 21.549 1.00 30.11 329 SER A C 1
ATOM 788 O O . SER A 1 100 ? 12.199 25.546 20.907 1.00 31.00 329 SER A O 1
ATOM 791 N N . LEU A 1 101 ? 12.483 26.660 22.827 1.00 26.05 330 LEU A N 1
ATOM 792 C CA . LEU A 1 101 ? 12.993 25.476 23.502 1.00 17.97 330 LEU A CA 1
ATOM 793 C C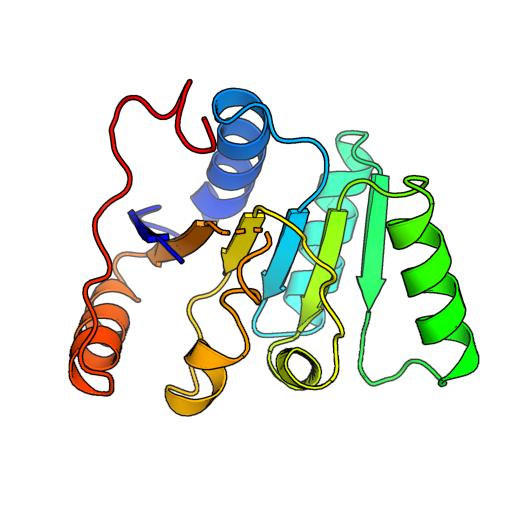 . LEU A 1 101 ? 12.435 25.240 24.888 1.00 18.38 330 LEU A C 1
ATOM 794 O O . LEU A 1 101 ? 12.548 26.094 25.772 1.00 22.62 330 LEU A O 1
ATOM 799 N N . VAL A 1 102 ? 11.836 24.073 25.072 1.00 14.92 331 VAL A N 1
ATOM 800 C CA . VAL A 1 102 ? 11.326 23.677 26.372 1.00 16.21 331 VAL A CA 1
ATOM 801 C C . VAL A 1 102 ? 12.072 22.407 26.800 1.00 17.00 331 VAL A C 1
ATOM 802 O O . VAL A 1 102 ? 12.257 21.475 26.000 1.00 16.95 331 VAL A O 1
ATOM 806 N N . ILE A 1 103 ? 12.519 22.371 28.054 1.00 14.77 332 ILE A N 1
ATOM 807 C CA . ILE A 1 103 ? 13.240 21.205 28.536 1.00 16.15 332 ILE A CA 1
ATOM 808 C C . ILE A 1 103 ? 12.569 20.593 29.750 1.00 16.18 332 ILE A C 1
ATOM 809 O O . ILE A 1 103 ? 12.315 21.286 30.744 1.00 15.13 332 ILE A O 1
ATOM 814 N N . ASN A 1 104 ? 12.247 19.306 29.668 1.00 13.86 333 ASN A N 1
ATOM 815 C CA . ASN A 1 104 ? 11.681 18.629 30.825 1.00 13.90 333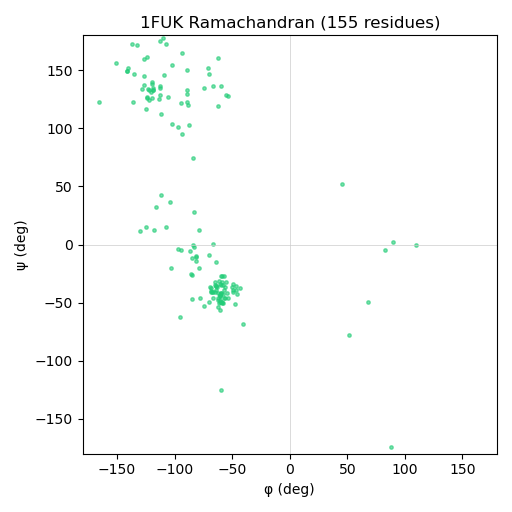 ASN A CA 1
ATOM 816 C C . ASN A 1 104 ? 12.833 17.976 31.566 1.00 15.83 333 ASN A C 1
ATOM 817 O O . ASN A 1 104 ? 13.297 16.883 31.223 1.00 18.39 333 ASN A O 1
ATOM 822 N N . TYR A 1 105 ? 13.330 18.704 32.558 1.00 14.79 334 TYR A N 1
ATOM 823 C CA . TYR A 1 105 ? 14.452 18.259 33.371 1.00 15.65 334 TYR A CA 1
ATOM 824 C C . TYR A 1 105 ? 14.064 16.957 34.061 1.00 17.77 334 TYR A C 1
ATOM 825 O O . TYR A 1 105 ? 14.895 16.085 34.286 1.00 15.47 334 TYR A O 1
ATOM 834 N N . ASP A 1 106 ? 12.782 16.847 34.400 1.00 17.59 335 ASP A N 1
ATOM 835 C CA . ASP A 1 106 ? 12.205 15.656 35.019 1.00 14.32 335 ASP A CA 1
ATOM 836 C C . ASP A 1 106 ? 11.141 15.223 34.023 1.00 17.02 335 ASP A C 1
ATOM 837 O O . ASP A 1 106 ? 10.449 16.066 33.452 1.00 19.63 335 ASP A O 1
ATOM 842 N N . LEU A 1 107 ? 11.034 13.925 33.779 1.00 21.40 336 LEU A N 1
ATOM 843 C CA . LEU A 1 107 ? 10.010 13.437 32.868 1.00 24.81 336 LEU A CA 1
ATOM 844 C C . LEU A 1 107 ? 8.705 13.552 33.638 1.00 17.87 336 LEU A C 1
ATOM 845 O O . LEU A 1 107 ? 8.643 13.184 34.818 1.00 22.01 336 LEU A O 1
ATOM 850 N N . PRO A 1 108 ? 7.647 14.074 32.993 1.00 19.42 337 PRO A N 1
ATOM 851 C CA . PRO A 1 108 ? 6.347 14.223 33.647 1.00 22.77 337 PRO A CA 1
ATOM 852 C C . PRO A 1 108 ? 5.869 12.886 34.199 1.00 23.91 337 PRO A C 1
ATOM 853 O O . PRO A 1 108 ? 5.849 11.881 33.480 1.00 29.53 337 PRO A O 1
ATOM 857 N N . ALA A 1 109 ? 5.486 12.882 35.473 1.00 24.03 338 ALA A N 1
ATOM 858 C CA . ALA A 1 109 ? 5.003 11.672 36.125 1.00 27.58 338 ALA A CA 1
ATOM 859 C C . ALA A 1 109 ? 3.512 11.535 35.854 1.00 27.93 338 ALA A C 1
ATOM 860 O O . ALA A 1 109 ? 2.967 10.435 35.874 1.00 33.76 338 ALA A O 1
ATOM 862 N N . ASN A 1 110 ? 2.856 12.664 35.603 1.00 31.43 339 ASN A N 1
ATOM 863 C CA . ASN A 1 110 ? 1.430 12.677 35.274 1.00 37.15 339 ASN A CA 1
ATOM 864 C C . ASN A 1 110 ? 1.356 12.737 33.751 1.00 35.71 339 ASN A C 1
ATOM 865 O O . ASN A 1 110 ? 1.543 13.795 33.150 1.00 32.43 339 ASN A O 1
ATOM 870 N N . LYS A 1 111 ? 1.089 11.590 33.135 1.00 32.85 340 LYS A N 1
ATOM 871 C CA . LYS A 1 111 ? 1.029 11.465 31.679 1.00 36.29 340 LYS A CA 1
ATOM 872 C C . LYS A 1 111 ? 0.225 12.538 30.958 1.00 41.65 340 LYS A C 1
ATOM 873 O O . LYS A 1 111 ? 0.590 12.962 29.861 1.00 36.35 340 LYS A O 1
ATOM 879 N N . GLU A 1 112 ? -0.863 12.984 31.571 1.00 38.14 341 GLU A N 1
ATOM 880 C CA . GLU A 1 112 ? -1.706 13.988 30.944 1.00 34.40 341 GLU A CA 1
ATOM 881 C C . GLU A 1 112 ? -1.029 15.349 30.850 1.00 33.07 341 GLU A C 1
ATOM 882 O O . GLU A 1 112 ? -1.142 16.042 29.834 1.00 30.03 341 GLU A O 1
ATOM 888 N N . ASN A 1 113 ? -0.320 15.725 31.908 1.00 32.10 342 ASN A N 1
ATOM 889 C CA . ASN A 1 113 ? 0.333 17.026 31.952 1.00 28.26 342 ASN A CA 1
ATOM 890 C C . ASN A 1 113 ? 1.430 17.212 30.915 1.00 27.31 342 ASN A C 1
ATOM 891 O O . ASN A 1 113 ? 1.842 18.337 30.641 1.00 24.37 342 ASN A O 1
ATOM 896 N N . TYR A 1 114 ? 1.879 16.116 30.314 1.00 29.03 343 TYR A N 1
ATOM 897 C CA . TYR A 1 114 ? 2.927 16.191 29.305 1.00 22.05 343 TYR A CA 1
ATOM 898 C C . TYR A 1 114 ? 2.645 17.147 28.143 1.00 30.81 343 TYR A C 1
ATOM 899 O O . TYR A 1 114 ? 3.545 17.869 27.714 1.00 25.29 343 TYR A O 1
ATOM 908 N N . ILE A 1 115 ? 1.420 17.173 27.610 1.00 22.98 344 ILE A N 1
ATOM 909 C CA . ILE A 1 115 ? 1.183 18.084 26.491 1.00 27.50 344 ILE A CA 1
ATOM 910 C C . ILE A 1 115 ? 1.180 19.559 26.869 1.00 21.92 344 ILE A C 1
ATOM 911 O O . ILE A 1 115 ? 1.166 20.417 25.991 1.00 27.96 344 ILE A O 1
ATOM 916 N N . HIS A 1 116 ? 1.207 19.843 28.169 1.00 23.22 345 HIS A N 1
ATOM 917 C CA . HIS A 1 116 ? 1.259 21.218 28.654 1.00 23.12 345 HIS A CA 1
ATOM 918 C C . HIS A 1 116 ? 2.705 21.564 28.967 1.00 22.74 345 HIS A C 1
ATOM 919 O O . HIS A 1 116 ? 3.023 22.699 29.334 1.00 26.16 345 HIS A O 1
ATOM 926 N N . ARG A 1 117 ? 3.580 20.577 28.818 1.00 18.98 346 ARG A N 1
ATOM 927 C CA . ARG A 1 117 ? 4.999 20.770 29.097 1.00 24.05 346 ARG A CA 1
ATOM 928 C C . ARG A 1 117 ? 5.904 20.620 27.874 1.00 24.17 346 ARG A C 1
ATOM 929 O O . ARG A 1 117 ? 7.046 20.174 27.992 1.00 22.33 346 ARG A O 1
ATOM 937 N N . ILE A 1 118 ? 5.409 20.994 26.697 1.00 21.35 347 ILE A N 1
ATOM 938 C CA . ILE A 1 118 ? 6.234 20.885 25.503 1.00 18.01 347 ILE A CA 1
ATOM 939 C C . ILE A 1 118 ? 6.260 22.157 24.669 1.00 23.51 347 ILE A C 1
ATOM 940 O O . ILE A 1 118 ? 6.759 22.157 23.548 1.00 28.40 347 ILE A O 1
ATOM 945 N N . GLY A 1 119 ? 5.741 23.247 25.231 1.00 27.10 348 GLY A N 1
ATOM 946 C CA . GLY A 1 119 ? 5.729 24.510 24.515 1.00 31.01 348 GLY A CA 1
ATOM 947 C C . GLY A 1 119 ? 4.503 24.691 23.642 1.00 30.68 348 GLY A C 1
ATOM 948 O O . GLY A 1 119 ? 3.594 23.861 23.660 1.00 33.15 348 GLY A O 1
ATOM 949 N N . ARG A 1 120 ? 4.485 25.777 22.875 1.00 36.92 349 ARG A N 1
ATOM 950 C CA . ARG A 1 120 ? 3.360 26.090 22.000 1.00 38.61 349 ARG A CA 1
ATOM 951 C C . ARG A 1 120 ? 3.782 26.285 20.549 1.00 43.43 349 ARG A C 1
ATOM 952 O O . ARG A 1 120 ? 3.024 26.824 19.745 1.00 43.97 349 ARG A O 1
ATOM 960 N N . GLY A 1 121 ? 4.992 25.856 20.211 1.00 43.67 350 GLY A N 1
ATOM 961 C CA . GLY A 1 121 ? 5.451 25.991 18.840 1.00 46.47 350 GLY A CA 1
ATOM 962 C C . GLY A 1 121 ? 6.545 27.017 18.625 1.00 51.05 350 GLY A C 1
ATOM 963 O O . GLY A 1 121 ? 7.012 27.205 17.499 1.00 58.21 350 GLY A O 1
ATOM 964 N N . GLY A 1 122 ? 6.957 27.686 19.696 1.00 45.55 351 GLY A N 1
ATOM 965 C CA . GLY A 1 122 ? 8.005 28.679 19.574 1.00 44.13 351 GLY A CA 1
ATOM 966 C C . GLY A 1 122 ? 7.736 29.688 18.476 1.00 48.15 351 GLY A C 1
ATOM 967 O O . GLY A 1 122 ? 6.593 30.098 18.265 1.00 50.01 351 GLY A O 1
ATOM 968 N N . GLY A 1 128 ? 9.485 25.044 17.276 1.00 36.43 357 GLY A N 1
ATOM 969 C CA . GLY A 1 128 ? 9.257 24.531 18.617 1.00 35.67 357 GLY A CA 1
ATOM 970 C C . GLY A 1 128 ? 9.966 23.214 18.878 1.00 34.34 357 GLY A C 1
ATOM 971 O O . GLY A 1 128 ? 9.759 22.233 18.167 1.00 27.37 357 GLY A O 1
ATOM 972 N N . VAL A 1 129 ? 10.810 23.192 19.903 1.00 30.92 358 VAL A N 1
ATOM 973 C CA . VAL A 1 129 ? 11.545 21.988 20.263 1.00 26.43 358 VAL A CA 1
ATOM 974 C C . VAL A 1 129 ? 11.366 21.691 21.749 1.00 17.09 358 VAL A C 1
ATOM 975 O O . VAL A 1 129 ? 11.439 22.602 22.579 1.00 22.33 358 VAL A O 1
ATOM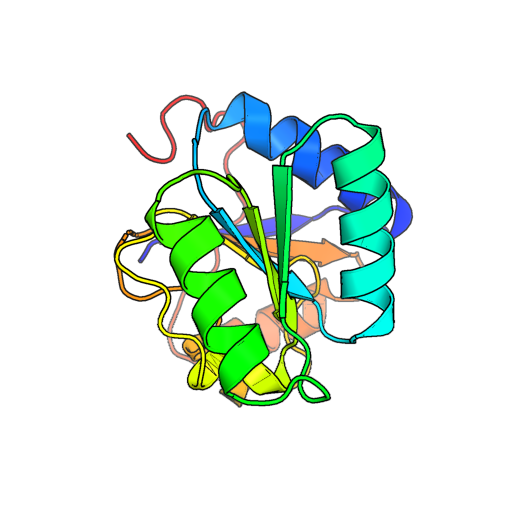 979 N N . ALA A 1 130 ? 11.080 20.430 22.072 1.00 21.05 359 ALA A N 1
ATOM 980 C CA . ALA A 1 130 ? 10.923 19.995 23.460 1.00 19.40 359 ALA A CA 1
ATOM 981 C C . ALA A 1 130 ? 11.903 18.858 23.693 1.00 19.99 359 ALA A C 1
ATOM 982 O O . ALA A 1 130 ? 11.938 17.887 22.934 1.00 20.31 359 ALA A O 1
ATOM 984 N N . ILE A 1 131 ? 12.718 18.979 24.729 1.00 16.96 360 ILE A N 1
ATOM 985 C CA . ILE A 1 131 ? 13.687 17.932 25.016 1.00 19.31 360 ILE A CA 1
ATOM 986 C C . ILE A 1 131 ? 13.431 17.339 26.400 1.00 22.32 360 ILE A C 1
ATOM 987 O O . ILE A 1 131 ? 13.362 18.057 27.402 1.00 18.41 360 ILE A O 1
ATOM 992 N N . ASN A 1 132 ? 13.293 16.020 26.448 1.00 14.77 361 ASN A N 1
ATOM 993 C CA . ASN A 1 132 ? 13.002 15.326 27.695 1.00 12.85 361 ASN A CA 1
ATOM 994 C C . ASN A 1 132 ? 14.200 14.592 28.254 1.00 18.98 361 ASN A C 1
ATOM 995 O O . ASN A 1 132 ? 14.813 13.807 27.547 1.00 19.58 361 ASN A O 1
ATOM 1000 N N . PHE A 1 133 ? 14.531 14.856 29.515 1.00 15.44 362 PHE A N 1
ATOM 1001 C CA . PHE A 1 133 ? 15.641 14.168 30.170 1.00 18.54 362 PHE A CA 1
ATOM 1002 C C . PHE A 1 133 ? 15.113 12.888 30.828 1.00 19.70 362 PHE A C 1
ATOM 1003 O O . PHE A 1 133 ? 14.211 12.942 31.670 1.00 20.88 362 PHE A O 1
ATOM 1011 N N . VAL A 1 134 ? 15.677 11.739 30.463 1.00 20.05 363 VAL A N 1
ATOM 1012 C CA . VAL A 1 134 ? 15.253 10.477 31.066 1.00 18.23 363 VAL A CA 1
ATOM 1013 C C . VAL A 1 134 ? 16.439 9.712 31.627 1.00 20.86 363 VAL A C 1
ATOM 1014 O O . VAL A 1 134 ? 17.546 9.784 31.092 1.00 23.27 363 VAL A O 1
ATOM 1018 N N . THR A 1 135 ? 16.205 9.016 32.733 1.00 22.85 364 THR A N 1
ATOM 1019 C CA . THR A 1 135 ? 17.243 8.205 33.355 1.00 24.46 364 THR A CA 1
ATOM 1020 C C . THR A 1 135 ? 16.812 6.778 33.047 1.00 33.90 364 THR A C 1
ATOM 1021 O O . THR A 1 135 ? 15.715 6.559 32.538 1.00 27.87 364 THR A O 1
ATOM 1025 N N . ASN A 1 136 ? 17.661 5.810 33.358 1.00 34.59 365 ASN A N 1
ATOM 1026 C CA . ASN A 1 136 ? 17.333 4.410 33.105 1.00 41.83 365 ASN A CA 1
ATOM 1027 C C . ASN A 1 136 ? 16.033 4.032 33.804 1.00 43.60 365 ASN A C 1
ATOM 1028 O O . ASN A 1 136 ? 15.305 3.142 33.363 1.00 46.01 365 ASN A O 1
ATOM 1033 N N . GLU A 1 137 ? 15.746 4.732 34.893 1.00 45.37 366 GLU A N 1
ATOM 1034 C CA . GLU A 1 137 ? 14.557 4.483 35.690 1.00 43.07 366 GLU A CA 1
ATOM 1035 C C . GLU A 1 137 ? 13.288 5.090 35.088 1.00 44.48 366 GLU A C 1
ATOM 1036 O O . GLU A 1 137 ? 12.181 4.663 35.415 1.00 38.98 366 GLU A O 1
ATOM 1042 N N . ASP A 1 138 ? 13.458 6.071 34.201 1.00 40.84 367 ASP A N 1
ATOM 1043 C CA . ASP A 1 138 ? 12.337 6.762 33.562 1.00 39.43 367 ASP A CA 1
ATOM 1044 C C . ASP A 1 138 ? 12.056 6.349 32.124 1.00 36.51 367 ASP A C 1
ATOM 1045 O O . ASP A 1 138 ? 10.958 6.583 31.613 1.00 40.94 367 ASP A O 1
ATOM 1050 N N . VAL A 1 139 ? 13.049 5.759 31.466 1.00 45.52 368 VAL A N 1
ATOM 1051 C CA . VAL A 1 139 ? 12.906 5.343 30.075 1.00 48.57 368 VAL A CA 1
ATOM 1052 C C . VAL A 1 139 ? 11.593 4.609 29.804 1.00 48.56 368 VAL A C 1
ATOM 1053 O O . VAL A 1 139 ? 10.939 4.850 28.790 1.00 51.87 368 VAL A O 1
ATOM 1057 N N . GLY A 1 140 ? 11.204 3.718 30.710 1.00 49.98 369 GLY A N 1
ATOM 1058 C CA . GLY A 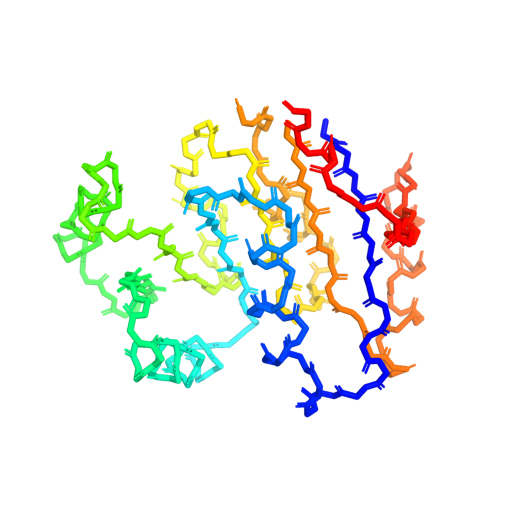1 140 ? 9.962 2.988 30.529 1.00 46.64 369 GLY A CA 1
ATOM 1059 C C . GLY A 1 140 ? 8.771 3.929 30.477 1.00 48.61 369 GLY A C 1
ATOM 1060 O O . GLY A 1 140 ? 8.014 3.932 29.504 1.00 48.01 369 GLY A O 1
ATOM 1061 N N . ALA A 1 141 ? 8.610 4.733 31.525 1.00 46.30 370 ALA A N 1
ATOM 1062 C CA . ALA A 1 141 ? 7.508 5.687 31.601 1.00 43.31 370 ALA A CA 1
ATOM 1063 C C . ALA A 1 141 ? 7.419 6.505 30.318 1.00 42.69 370 ALA A C 1
ATOM 1064 O O . ALA A 1 141 ? 6.328 6.875 29.876 1.00 44.76 370 ALA A O 1
ATOM 1066 N N . MET A 1 142 ? 8.568 6.793 29.719 1.00 42.81 371 MET A N 1
ATOM 1067 C CA . MET A 1 142 ? 8.575 7.560 28.485 1.00 40.22 371 MET A CA 1
ATOM 1068 C C . MET A 1 142 ? 7.846 6.809 27.388 1.00 43.05 371 MET A C 1
ATOM 1069 O O . MET A 1 142 ? 7.091 7.403 26.625 1.00 39.78 371 MET A O 1
ATOM 1074 N N . ARG A 1 143 ? 8.078 5.503 27.303 1.00 43.23 372 ARG A N 1
ATOM 1075 C CA . ARG A 1 143 ? 7.418 4.700 26.279 1.00 48.02 372 ARG A CA 1
ATOM 1076 C C . ARG A 1 143 ? 5.910 4.778 26.484 1.00 44.82 372 ARG A C 1
ATOM 1077 O O . ARG A 1 143 ? 5.154 4.952 25.528 1.00 47.00 372 ARG A O 1
ATOM 1085 N N . GLU A 1 144 ? 5.478 4.651 27.736 1.00 39.83 373 GLU A N 1
ATOM 1086 C CA . GLU A 1 144 ? 4.060 4.733 28.055 1.00 39.20 373 GLU A CA 1
ATOM 1087 C C . GLU A 1 144 ? 3.520 6.075 27.546 1.00 43.61 373 GLU A C 1
ATOM 1088 O O . GLU A 1 144 ? 2.385 6.159 27.074 1.00 43.26 373 GLU A O 1
ATOM 1094 N N . LEU A 1 145 ? 4.337 7.123 27.640 1.00 35.06 374 LEU A N 1
ATOM 1095 C CA . LEU A 1 145 ? 3.927 8.444 27.171 1.00 40.60 374 LEU A CA 1
ATOM 1096 C C . LEU A 1 145 ? 3.647 8.423 25.680 1.00 44.39 374 LEU A C 1
ATOM 1097 O O . LEU A 1 145 ? 2.620 8.932 25.224 1.00 43.72 374 LEU A O 1
ATOM 1102 N N . GLU A 1 146 ? 4.572 7.840 24.924 1.00 39.52 375 GLU A N 1
ATOM 1103 C CA . GLU A 1 146 ? 4.432 7.756 23.476 1.00 50.06 375 GLU A CA 1
ATOM 1104 C C . GLU A 1 146 ? 3.161 7.019 23.071 1.00 51.38 375 GLU A C 1
ATOM 1105 O O . GLU A 1 146 ? 2.612 7.258 21.995 1.00 55.29 375 GLU A O 1
ATOM 1111 N N . LYS A 1 147 ? 2.699 6.122 23.935 1.00 51.22 376 LYS A N 1
ATOM 1112 C CA . LYS A 1 147 ? 1.482 5.366 23.670 1.00 50.96 376 LYS A CA 1
ATOM 1113 C C . LYS A 1 147 ? 0.267 6.176 24.102 1.00 49.39 376 LYS A C 1
ATOM 1114 O O . LYS A 1 147 ? -0.713 6.286 23.364 1.00 45.99 376 LYS A O 1
ATOM 1120 N N . PHE A 1 148 ? 0.343 6.746 25.302 1.00 48.81 377 PHE A N 1
ATOM 1121 C CA . PHE A 1 148 ? -0.748 7.546 25.846 1.00 46.31 377 PHE A CA 1
ATOM 1122 C C . PHE A 1 148 ? -1.161 8.565 24.796 1.00 47.42 377 PHE A C 1
ATOM 1123 O O . PHE A 1 148 ? -2.342 8.888 24.659 1.00 42.55 377 PHE A O 1
ATOM 1131 N N . TYR A 1 149 ? -0.177 9.080 24.065 1.00 38.02 378 TYR A N 1
ATOM 1132 C CA . TYR A 1 149 ? -0.445 10.018 22.988 1.00 48.70 378 TYR A CA 1
ATOM 1133 C C . TYR A 1 149 ? -0.124 9.229 21.726 1.00 49.48 378 TYR A C 1
ATOM 1134 O O . TYR A 1 149 ? 0.291 8.073 21.811 1.00 54.91 378 TYR A O 1
ATOM 1143 N N . SER A 1 150 ? -0.324 9.827 20.560 1.00 55.58 379 SER A N 1
ATOM 1144 C CA . SER A 1 150 ? -0.024 9.127 19.315 1.00 58.84 379 SER A CA 1
ATOM 1145 C C . SER A 1 150 ? 1.160 9.825 18.669 1.00 59.07 379 SER A C 1
ATOM 1146 O O . SER A 1 150 ? 1.185 10.049 17.458 1.00 60.88 379 SER A O 1
ATOM 1149 N N . THR A 1 151 ? 2.145 10.164 19.495 1.00 52.07 380 THR A N 1
ATOM 1150 C CA . THR A 1 151 ? 3.331 10.858 19.023 1.00 52.43 380 THR A CA 1
ATOM 1151 C C . THR A 1 151 ? 4.599 10.018 19.113 1.00 53.98 380 THR A C 1
ATOM 1152 O O . THR A 1 151 ? 4.594 8.902 19.640 1.00 46.47 380 THR A O 1
ATOM 1156 N N . GLN A 1 152 ? 5.687 10.579 18.601 1.00 52.82 381 GLN A N 1
ATOM 1157 C CA . GLN A 1 152 ? 6.973 9.903 18.598 1.00 52.94 381 GLN A CA 1
ATOM 1158 C C . GLN A 1 152 ? 8.039 10.777 19.266 1.00 47.33 381 GLN A C 1
ATOM 1159 O O . GLN A 1 152 ? 8.343 11.874 18.789 1.00 48.06 381 GLN A O 1
ATOM 1165 N N . ILE A 1 153 ? 8.591 10.298 20.378 1.00 38.57 382 ILE A N 1
ATOM 1166 C CA . ILE A 1 153 ? 9.638 11.033 21.085 1.00 30.81 382 ILE A CA 1
ATOM 1167 C C . ILE A 1 153 ? 10.955 10.357 20.724 1.00 30.48 382 ILE A C 1
ATOM 1168 O O . ILE A 1 153 ? 11.283 9.285 21.238 1.00 30.45 382 ILE A O 1
ATOM 1173 N N . GLU A 1 154 ? 11.708 11.005 19.841 1.00 28.88 383 GLU A N 1
ATOM 1174 C CA . GLU A 1 154 ? 12.971 10.468 19.346 1.00 30.17 383 GLU A CA 1
ATOM 1175 C C . GLU A 1 154 ? 14.197 10.841 20.156 1.00 28.53 383 GLU A C 1
ATOM 1176 O O . GLU A 1 154 ? 14.263 11.911 20.763 1.00 23.49 383 GLU A O 1
ATOM 1182 N N . GLU A 1 155 ? 15.186 9.958 20.141 1.00 26.57 384 GLU A N 1
ATOM 1183 C CA . GLU A 1 155 ? 16.411 10.228 20.867 1.00 28.56 384 GLU A CA 1
ATOM 1184 C C . GLU A 1 155 ? 17.085 11.403 20.187 1.00 20.85 384 GLU A C 1
ATOM 1185 O O . GLU A 1 155 ? 17.127 11.485 18.961 1.00 27.29 384 GLU A O 1
ATOM 1191 N N . LEU A 1 156 ? 17.586 12.327 20.994 1.00 22.09 385 LEU A N 1
ATOM 1192 C CA . LEU A 1 156 ? 18.256 13.516 20.505 1.00 21.93 385 LEU A CA 1
ATOM 1193 C C . LEU A 1 156 ? 19.462 13.105 19.677 1.00 21.19 385 LEU A C 1
ATOM 1194 O O . LEU A 1 156 ? 20.207 12.200 20.060 1.00 26.36 385 LEU A O 1
ATOM 1199 N N . PRO A 1 157 ? 19.661 13.752 18.518 1.00 28.73 386 PRO A N 1
ATOM 1200 C CA . PRO A 1 157 ? 20.792 13.443 17.635 1.00 32.79 386 PRO A CA 1
ATOM 1201 C C . PRO A 1 157 ? 22.149 13.702 18.280 1.00 36.61 386 PRO A C 1
ATOM 1202 O O . PRO A 1 157 ? 22.259 14.445 19.260 1.00 39.23 386 PRO A O 1
ATOM 1206 N N . SER A 1 158 ? 23.183 13.093 17.716 1.00 39.59 387 SER A N 1
ATOM 1207 C CA . SER A 1 158 ? 24.537 13.267 18.221 1.00 38.78 387 SER A CA 1
ATOM 1208 C C . SER A 1 158 ? 24.979 14.700 17.943 1.00 42.18 387 SER A C 1
ATOM 1209 O O . SER A 1 158 ? 25.666 15.323 18.756 1.00 44.14 387 SER A O 1
ATOM 1212 N N . ASP A 1 159 ? 24.567 15.217 16.791 1.00 38.76 388 ASP A N 1
ATOM 1213 C CA . ASP A 1 159 ? 24.902 16.575 16.375 1.00 44.09 388 ASP A CA 1
ATOM 1214 C C . ASP A 1 159 ? 23.642 17.430 16.374 1.00 42.62 388 ASP A C 1
ATOM 1215 O O . ASP A 1 159 ? 22.744 17.219 15.558 1.00 42.03 388 ASP A O 1
ATOM 1220 N N . ILE A 1 160 ? 23.581 18.397 17.287 1.00 44.53 389 ILE A N 1
ATOM 1221 C CA . ILE A 1 160 ? 22.418 19.276 17.393 1.00 43.88 389 ILE A CA 1
ATOM 1222 C C . ILE A 1 160 ? 22.778 20.739 17.128 1.00 48.96 389 ILE A C 1
ATOM 1223 O O . ILE A 1 160 ? 21.982 21.643 17.396 1.00 44.06 389 ILE A O 1
ATOM 1228 N N . ALA A 1 161 ? 23.976 20.962 16.595 1.00 49.47 390 ALA A N 1
ATOM 1229 C CA . ALA A 1 161 ? 24.453 22.308 16.288 1.00 48.74 390 ALA A CA 1
ATOM 1230 C C . ALA A 1 161 ? 23.404 23.140 15.554 1.00 44.31 390 ALA A C 1
ATOM 1231 O O . ALA A 1 161 ? 23.257 24.335 15.806 1.00 51.65 390 ALA A O 1
ATOM 1233 N N . THR A 1 162 ? 22.675 22.503 14.647 1.00 43.40 391 THR A N 1
ATOM 1234 C CA . THR A 1 162 ? 21.646 23.189 13.875 1.00 49.77 391 THR A CA 1
ATOM 1235 C C . THR A 1 162 ? 20.251 22.777 14.341 1.00 48.12 391 THR A C 1
ATOM 1236 O O . THR A 1 162 ? 19.256 23.028 13.660 1.00 46.77 391 THR A O 1
ATOM 1240 N N . LEU A 1 163 ? 20.184 22.159 15.516 1.00 48.19 392 LEU A N 1
ATOM 1241 C CA . LEU A 1 163 ? 18.914 21.697 16.070 1.00 51.59 392 LEU A CA 1
ATOM 1242 C C . LEU A 1 163 ? 17.768 22.679 15.854 1.00 52.43 392 LEU A C 1
ATOM 1243 O O . LEU A 1 163 ? 16.837 22.399 15.103 1.00 53.17 392 LEU A O 1
ATOM 1248 N N . LEU A 1 164 ? 17.829 23.829 16.515 1.00 52.87 393 LEU A N 1
ATOM 1249 C CA . LEU A 1 164 ? 16.776 24.823 16.367 1.00 57.74 393 LEU A CA 1
ATOM 1250 C C . LEU A 1 164 ? 17.008 25.674 15.123 1.00 62.84 393 LEU A C 1
ATOM 1251 O O . LEU A 1 164 ? 16.591 26.831 15.057 1.00 67.80 393 LEU A O 1
ATOM 1256 N N . ASN A 1 165 ? 17.678 25.083 14.139 1.00 67.17 394 ASN A N 1
ATOM 1257 C CA . ASN A 1 165 ? 17.966 25.755 12.878 1.00 65.89 394 ASN A CA 1
ATOM 1258 C C . ASN A 1 165 ? 18.699 27.067 13.102 1.00 67.96 394 ASN A C 1
ATOM 1259 O O . ASN A 1 165 ? 18.079 28.132 12.895 1.00 73.01 394 ASN A O 1
#

Organism: Saccharomyces cerevisiae (strain ATCC 204508 / S288c) (NCBI:txid559292)

GO terms:
  GO:0008186 ATP-dependent activity, acting on RNA (F, IDA)
  GO:0003724 RNA helicase activity (F, IDA)
  GO:0003743 translation initiation factor activity (F, IDA)
  GO:1901195 positive regulation of formation of translation preinitiation complex (P, IDA)
  GO:0006413 translational initiation (P, IDA)
  GO:0005737 cytoplasm (C, HDA)
  GO:0005886 plasma membrane (C, HDA)
  GO:0010494 cytoplasmic stress granule (C, HDA)
  GO:0003724 RNA helicase activity (F, IMP)
  GO:0003743 translation initiation factor activity (F, IMP)
  GO:0016281 eukaryotic translation initiation factor 4F complex (C, IMP)
  GO:0006413 translational initiation (P, IMP)
  GO:0016887 ATP hydrolysis activity (F, EXP)
  GO:0005515 protein binding (F, IPI)

Solvent-accessible surface area: 8246 Å² total; per-residue (Å²): 96,121,25,15,22,28,52,10,96,97,79,151,116,5,33,103,30,3,17,73,10,17,104,55,5,94,14,83,51,1,0,0,1,0,46,72,114,178,52,0,59,92,2,4,77,92,0,126,110,75,179,36,63,8,4,10,5,30,53,106,40,90,115,144,64,62,81,71,24,37,60,67,0,172,90,38,61,5,95,2,1,0,0,10,24,134,24,0,172,63,12,113,6,46,146,15,45,0,1,1,0,4,12,11,5,92,78,94,87,9,1,63,55,0,16,5,116,34,35,38,10,0,0,0,0,0,12,92,162,37,46,37,52,0,102,76,2,30,137,115,43,124,44,106,1,88,109,27,65,124,109,22,70,96,20,38,163